Protein 2BV6 (pdb70)

Structure (mmCIF, N/CA/C/O backbone):
data_2BV6
#
_entry.id   2BV6
#
_cell.length_a   119.800
_cell.length_b   119.800
_cell.length_c   62.300
_cell.angle_alpha   90.00
_cell.angle_beta   90.00
_cell.angle_gamma   120.00
#
_symmetry.space_group_name_H-M   'P 61 2 2'
#
loop_
_entity.id
_entity.type
_entity.pdbx_description
1 polymer 'HTH-TYPE TRANSCRIPTIONAL REGULATOR MGRA'
2 non-polymer 'SULFATE ION'
3 water water
#
loop_
_atom_site.group_PDB
_atom_site.id
_atom_site.type_symbol
_atom_site.label_atom_id
_atom_site.label_alt_id
_atom_site.label_comp_id
_atom_site.label_asym_id
_atom_site.label_entity_id
_atom_site.label_seq_id
_atom_site.pdbx_PDB_ins_code
_atom_site.Cartn_x
_atom_site.Cartn_y
_atom_site.Cartn_z
_atom_site.occupancy
_atom_site.B_iso_or_equiv
_atom_site.auth_seq_id
_atom_site.auth_comp_id
_atom_site.a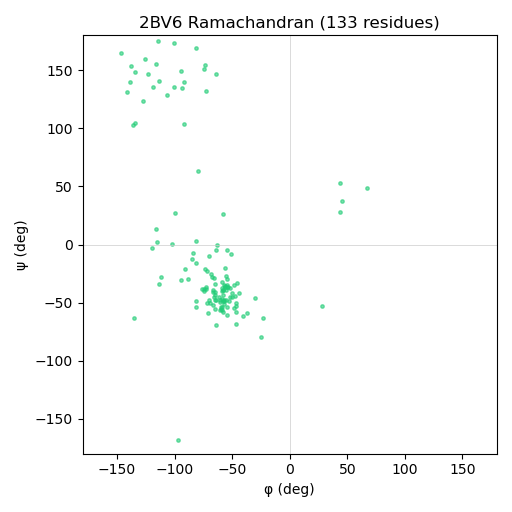uth_asym_id
_atom_site.auth_atom_id
_atom_site.pdbx_PDB_model_num
ATOM 9 N N . ASN A 1 5 ? 83.583 -17.969 -0.782 1.00 129.22 6 ASN A N 1
ATOM 10 C CA . ASN A 1 5 ? 83.776 -17.037 0.313 1.00 124.35 6 ASN A CA 1
ATOM 11 C C . ASN A 1 5 ? 82.936 -15.818 -0.023 1.00 120.82 6 ASN A C 1
ATOM 12 O O . ASN A 1 5 ? 83.180 -15.154 -1.031 1.00 120.28 6 ASN A O 1
ATOM 17 N N . LEU A 1 6 ? 81.937 -15.535 0.808 1.00 116.93 7 LEU A N 1
ATOM 18 C CA . LEU A 1 6 ? 81.072 -14.387 0.569 1.00 113.73 7 LEU A CA 1
ATOM 19 C C . LEU A 1 6 ? 81.708 -13.094 1.050 1.00 112.76 7 LEU A C 1
ATOM 20 O O . LEU A 1 6 ? 81.268 -12.005 0.685 1.00 112.99 7 LEU A O 1
ATOM 25 N N . LYS A 1 7 ? 82.739 -13.210 1.879 1.00 112.82 8 LYS A N 1
ATOM 26 C CA . LYS A 1 7 ? 83.435 -12.022 2.346 1.00 113.44 8 LYS A CA 1
ATOM 27 C C . LYS A 1 7 ? 84.139 -11.482 1.107 1.00 113.62 8 LYS A C 1
ATOM 28 O O . LYS A 1 7 ? 84.402 -10.283 0.995 1.00 114.15 8 LYS A O 1
ATOM 34 N N . GLU A 1 8 ? 84.414 -12.391 0.171 1.00 113.14 9 GLU A N 1
ATOM 35 C CA . GLU A 1 8 ? 85.076 -12.062 -1.087 1.00 111.68 9 GLU A CA 1
ATOM 36 C C . GLU A 1 8 ? 84.084 -11.559 -2.120 1.00 108.19 9 GLU A C 1
ATOM 37 O O . GLU A 1 8 ? 84.474 -11.115 -3.202 1.00 108.99 9 GLU A O 1
ATOM 43 N N . GLN A 1 9 ? 82.801 -11.641 -1.793 1.00 103.48 10 GLN A N 1
ATOM 44 C CA . GLN A 1 9 ? 81.770 -11.198 -2.714 1.00 98.10 10 GLN A CA 1
ATOM 45 C C . GLN A 1 9 ? 81.387 -9.744 -2.509 1.00 95.18 10 GLN A C 1
ATOM 46 O O . GLN A 1 9 ? 80.681 -9.402 -1.558 1.00 94.48 10 GLN A O 1
ATOM 52 N N . LEU A 1 10 ? 81.872 -8.896 -3.411 1.00 90.85 11 LEU A N 1
ATOM 53 C CA . LEU A 1 10 ? 81.590 -7.468 -3.366 1.00 86.71 11 LEU A CA 1
ATOM 54 C C . LEU A 1 10 ? 80.097 -7.224 -3.272 1.00 83.11 11 LEU A C 1
ATOM 55 O O . LEU A 1 10 ? 79.636 -6.388 -2.488 1.00 80.94 11 LEU A O 1
ATOM 60 N N . CYS A 1 11 ? 79.346 -7.948 -4.090 1.00 79.15 12 CYS A N 1
ATOM 61 C CA . CYS A 1 11 ? 77.916 -7.795 -4.079 1.00 76.42 12 CYS A CA 1
ATOM 62 C C . CYS A 1 11 ? 77.387 -7.886 -2.663 1.00 76.90 12 CYS A C 1
ATOM 63 O O . CYS A 1 11 ? 76.576 -7.058 -2.255 1.00 79.13 12 CYS A O 1
ATOM 66 N N . PHE A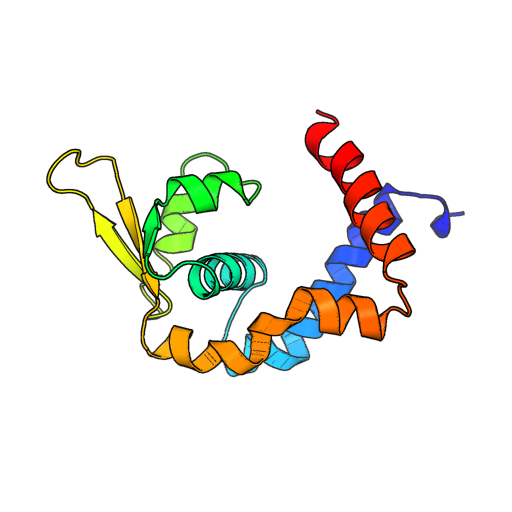 1 12 ? 77.862 -8.870 -1.905 1.00 76.84 13 PHE A N 1
ATOM 67 C CA . PHE A 1 12 ? 77.420 -9.040 -0.525 1.00 75.75 13 PHE A CA 1
ATOM 68 C C . PHE A 1 12 ? 78.032 -7.985 0.380 1.00 76.25 13 PHE A C 1
ATOM 69 O O . PHE A 1 12 ? 77.371 -7.471 1.281 1.00 74.20 13 PHE A O 1
ATOM 77 N N . SER A 1 13 ? 79.294 -7.657 0.127 1.00 75.83 14 SER A N 1
ATOM 78 C CA . SER A 1 13 ? 80.009 -6.654 0.921 1.00 76.43 14 SER A CA 1
ATOM 79 C C . SER A 1 13 ? 79.330 -5.283 0.882 1.00 74.94 14 SER A C 1
ATOM 80 O O . SER A 1 13 ? 79.034 -4.704 1.933 1.00 73.71 14 SER A O 1
ATOM 83 N N . LEU A 1 14 ? 79.086 -4.772 -0.325 1.00 74.85 15 LEU A N 1
ATOM 84 C CA . LEU A 1 14 ? 78.424 -3.477 -0.504 1.00 74.42 15 LEU A CA 1
ATOM 85 C C . LEU A 1 14 ? 77.042 -3.470 0.122 1.00 73.96 15 LEU A C 1
ATOM 86 O O . LEU A 1 14 ? 76.711 -2.612 0.950 1.00 75.30 15 LEU A O 1
ATOM 91 N N . TYR A 1 15 ? 76.235 -4.434 -0.296 1.00 73.40 16 TYR A N 1
ATOM 92 C CA . TYR A 1 15 ? 74.885 -4.575 0.210 1.00 71.34 16 TYR A CA 1
ATOM 93 C C . TYR A 1 15 ? 74.863 -4.517 1.726 1.00 71.09 16 TYR A C 1
ATOM 94 O O . TYR A 1 15 ? 74.147 -3.717 2.324 1.00 69.20 16 TYR A O 1
ATOM 103 N N . ASN A 1 16 ? 75.658 -5.380 2.343 1.00 69.57 17 ASN A N 1
ATOM 104 C CA . ASN A 1 16 ? 75.708 -5.455 3.790 1.00 69.76 17 ASN A CA 1
ATOM 105 C C . ASN A 1 16 ? 76.282 -4.248 4.498 1.00 67.78 17 ASN A C 1
ATOM 106 O O . ASN A 1 16 ? 75.761 -3.837 5.540 1.00 67.76 17 ASN A O 1
ATOM 111 N N . ALA A 1 17 ? 77.354 -3.685 3.954 1.00 65.77 18 ALA A N 1
ATOM 112 C CA . ALA A 1 17 ? 77.960 -2.515 4.568 1.00 64.06 18 ALA A CA 1
ATOM 113 C C . ALA A 1 17 ? 76.886 -1.435 4.733 1.00 64.87 18 ALA A C 1
ATOM 114 O O . ALA A 1 17 ? 76.568 -1.008 5.855 1.00 63.20 18 ALA A O 1
ATOM 116 N N . GLN A 1 18 ? 76.322 -1.009 3.606 1.00 65.45 19 GLN A N 1
ATOM 117 C CA . GLN A 1 18 ? 75.280 0.003 3.609 1.00 66.83 19 GLN A CA 1
ATOM 118 C C . GLN A 1 18 ? 74.163 -0.444 4.535 1.00 70.70 19 GLN A C 1
ATOM 119 O O . GLN A 1 18 ? 73.771 0.272 5.456 1.00 69.83 19 GLN A O 1
ATOM 125 N N . ARG A 1 19 ? 73.667 -1.649 4.294 1.00 74.69 20 ARG A N 1
ATOM 126 C CA . ARG A 1 19 ? 72.584 -2.203 5.091 1.00 78.54 20 ARG A CA 1
ATOM 127 C C . ARG A 1 19 ? 72.857 -2.033 6.584 1.00 76.80 20 ARG A C 1
ATOM 128 O O . ARG A 1 19 ? 71.980 -1.632 7.353 1.00 75.84 20 ARG A O 1
ATOM 136 N N . GLN A 1 20 ? 74.088 -2.324 6.984 1.00 74.83 21 GLN A N 1
ATOM 137 C CA . GLN A 1 20 ? 74.484 -2.199 8.380 1.00 71.97 21 GLN A CA 1
ATOM 138 C C . GLN A 1 20 ? 74.452 -0.759 8.860 1.00 69.42 21 GLN A C 1
ATOM 139 O O . GLN A 1 20 ? 73.784 -0.436 9.848 1.00 67.90 21 GLN A O 1
ATOM 145 N N . VAL A 1 21 ? 75.178 0.103 8.152 1.00 67.89 22 VAL A N 1
ATOM 146 C CA . VAL A 1 21 ? 75.235 1.513 8.504 1.00 66.66 22 VAL A CA 1
ATOM 147 C C . VAL A 1 21 ? 73.831 2.116 8.603 1.00 66.40 22 VAL A C 1
ATOM 148 O O . VAL A 1 21 ? 73.572 2.965 9.462 1.00 65.59 22 VAL A O 1
ATOM 152 N N . ASN A 1 22 ? 72.919 1.689 7.732 1.00 66.86 23 ASN A N 1
ATOM 153 C CA . ASN A 1 22 ? 71.574 2.234 7.796 1.00 69.63 23 ASN A CA 1
ATOM 154 C C . ASN A 1 22 ? 70.913 1.704 9.046 1.00 72.72 23 ASN A C 1
ATOM 155 O O . ASN A 1 22 ? 70.317 2.466 9.809 1.00 72.97 23 ASN A O 1
ATOM 160 N N . ARG A 1 23 ? 71.018 0.394 9.247 1.00 75.73 24 ARG A N 1
ATOM 161 C CA . ARG A 1 23 ? 70.442 -0.250 10.420 1.00 77.81 24 ARG A CA 1
ATOM 162 C C . ARG A 1 23 ? 70.795 0.557 11.668 1.00 78.15 24 ARG A C 1
ATOM 163 O O . ARG A 1 23 ? 69.919 1.024 12.401 1.00 77.18 24 ARG A O 1
ATOM 171 N N . TYR A 1 24 ? 72.092 0.724 11.891 1.00 78.18 25 TYR A N 1
ATOM 172 C CA . TYR A 1 24 ? 72.581 1.464 13.037 1.00 78.63 25 TYR A CA 1
ATOM 173 C C . TYR A 1 24 ? 71.845 2.774 13.228 1.00 78.93 25 TYR A C 1
ATOM 174 O O . TYR A 1 24 ? 71.100 2.953 14.194 1.00 78.50 25 TYR A O 1
ATOM 183 N N . TYR A 1 25 ? 72.064 3.688 12.290 1.00 79.20 26 TYR A N 1
ATOM 184 C CA . TYR A 1 25 ? 71.451 5.004 12.332 1.00 78.47 26 TYR A CA 1
ATOM 185 C C . TYR A 1 25 ? 69.950 4.991 12.411 1.00 79.41 26 TYR A C 1
ATOM 186 O O . TYR A 1 25 ? 69.353 5.838 13.069 1.00 78.84 26 TYR A O 1
ATOM 195 N N . SER A 1 26 ? 69.325 4.034 11.747 1.00 81.99 27 SER A N 1
ATOM 196 C CA . SER A 1 26 ? 67.882 3.990 11.788 1.00 86.04 27 SER A CA 1
ATOM 197 C C . SER A 1 26 ? 67.413 3.861 13.235 1.00 88.57 27 SER A C 1
ATOM 198 O O . SER A 1 26 ? 66.442 4.506 13.640 1.00 88.40 27 SER A O 1
ATOM 201 N N . ASN A 1 27 ? 68.124 3.048 14.016 1.00 90.46 28 ASN A N 1
ATOM 202 C CA . ASN A 1 27 ? 67.785 2.839 15.425 1.00 92.46 28 ASN A CA 1
ATOM 203 C C . ASN A 1 27 ? 68.303 3.948 16.335 1.00 92.00 28 ASN A C 1
ATOM 204 O O . ASN A 1 27 ? 67.542 4.539 17.094 1.00 91.85 28 ASN A O 1
ATOM 209 N N . LYS A 1 28 ? 69.599 4.230 16.258 1.00 93.50 29 LYS A N 1
ATOM 210 C CA . LYS A 1 28 ? 70.194 5.257 17.101 1.00 94.61 29 LYS A CA 1
ATOM 211 C C . LYS A 1 28 ? 69.616 6.662 16.976 1.00 94.39 29 LYS A C 1
ATOM 212 O O . LYS A 1 28 ? 69.584 7.401 17.958 1.00 96.92 29 LYS A O 1
ATOM 218 N N . VAL A 1 29 ? 69.158 7.041 15.788 1.00 93.47 30 VAL A N 1
ATOM 219 C CA . VAL A 1 29 ? 68.653 8.397 15.591 1.00 91.36 30 VAL A CA 1
ATOM 220 C C . VAL A 1 29 ? 67.352 8.539 14.810 1.00 91.10 30 VAL A C 1
ATOM 221 O O . VAL A 1 29 ? 66.350 9.033 15.326 1.00 88.70 30 VAL A O 1
ATOM 225 N N . PHE A 1 30 ? 67.399 8.125 13.551 1.00 91.20 31 PHE A N 1
ATOM 226 C CA . PHE A 1 30 ? 66.268 8.216 12.637 1.00 93.81 31 PHE A CA 1
ATOM 227 C C . PHE A 1 30 ? 64.885 8.131 13.274 1.00 95.74 31 PHE A C 1
ATOM 228 O O . PHE A 1 30 ? 64.022 8.945 12.959 1.00 95.99 31 PHE A O 1
ATOM 236 N N . LYS A 1 31 ? 64.672 7.169 14.172 1.00 98.39 32 LYS A N 1
ATOM 237 C CA . LYS A 1 31 ? 63.361 7.015 14.816 1.00 99.85 32 LYS A CA 1
ATOM 238 C C . LYS A 1 31 ? 62.985 8.175 15.743 1.00 97.77 32 LYS A C 1
ATOM 239 O O . LYS A 1 31 ? 61.822 8.599 15.787 1.00 98.27 32 LYS A O 1
ATOM 245 N N . LYS A 1 32 ? 63.969 8.675 16.487 1.00 96.99 33 LYS A N 1
ATOM 246 C CA . LYS A 1 32 ? 63.754 9.792 17.398 1.00 94.71 33 LYS A CA 1
ATOM 247 C C . LYS A 1 32 ? 63.133 10.945 16.615 1.00 95.47 33 LYS A C 1
ATOM 248 O O . LYS A 1 32 ? 62.382 11.746 17.169 1.00 95.28 33 LYS A O 1
ATOM 254 N N . TYR A 1 33 ? 63.452 11.016 15.320 1.00 95.13 34 TYR A N 1
ATOM 255 C CA . TYR A 1 33 ? 62.941 12.068 14.443 1.00 93.82 34 TYR A CA 1
ATOM 256 C C . TYR A 1 33 ? 62.122 11.567 13.264 1.00 93.49 34 TYR A C 1
ATOM 257 O O . TYR A 1 33 ? 61.603 12.366 12.489 1.00 92.85 34 TYR A O 1
ATOM 266 N N . ASN A 1 34 ? 62.020 10.248 13.124 1.00 92.66 35 ASN A N 1
ATOM 267 C CA . ASN A 1 34 ? 61.250 9.639 12.043 1.00 92.09 35 ASN A CA 1
ATOM 268 C C . ASN A 1 34 ? 61.886 9.900 10.672 1.00 90.23 35 ASN A C 1
ATOM 269 O O . ASN A 1 34 ? 61.205 10.301 9.726 1.00 91.05 35 ASN A O 1
ATOM 274 N N . LEU A 1 35 ? 63.190 9.654 10.565 1.00 88.08 36 LEU A N 1
ATOM 275 C CA . LEU A 1 35 ? 63.926 9.884 9.320 1.00 85.56 36 LEU A CA 1
ATOM 276 C C . LEU A 1 35 ? 64.182 8.634 8.498 1.00 82.90 36 LEU A C 1
ATOM 277 O O . LEU A 1 35 ? 63.896 7.525 8.932 1.00 85.38 36 LEU A O 1
ATOM 282 N N . THR A 1 36 ? 64.719 8.825 7.300 1.00 79.58 37 THR A N 1
ATOM 283 C CA . THR A 1 36 ? 65.071 7.705 6.439 1.00 76.29 37 THR A CA 1
ATOM 284 C C . THR A 1 36 ? 66.463 8.054 5.915 1.00 76.86 37 THR A C 1
ATOM 285 O O . THR A 1 36 ? 66.792 9.230 5.758 1.00 77.87 37 THR A O 1
ATOM 289 N N . TYR A 1 37 ? 67.291 7.047 5.668 1.00 75.04 38 TYR A N 1
ATOM 290 C CA . TYR A 1 37 ? 68.652 7.297 5.214 1.00 73.73 38 TYR A CA 1
ATOM 291 C C . TYR A 1 37 ? 68.744 8.428 4.178 1.00 72.74 38 TYR A C 1
ATOM 292 O O . TYR A 1 37 ? 69.397 9.443 4.426 1.00 71.40 38 TYR A O 1
ATOM 301 N N . PRO A 1 38 ? 68.096 8.274 3.007 1.00 69.96 39 PRO A N 1
ATOM 302 C CA . PRO A 1 38 ? 68.199 9.371 2.041 1.00 68.53 39 PRO A CA 1
ATOM 303 C C . PRO A 1 38 ? 67.810 10.732 2.622 1.00 66.48 39 PRO A C 1
ATOM 304 O O . PRO A 1 38 ? 68.541 11.706 2.453 1.00 66.34 39 PRO A O 1
ATOM 308 N N . GLN A 1 39 ? 66.675 10.806 3.305 1.00 64.31 40 GLN A N 1
ATOM 309 C CA . GLN A 1 39 ? 66.268 12.069 3.906 1.00 63.10 40 GLN A CA 1
ATOM 310 C C . GLN A 1 39 ? 67.452 12.610 4.695 1.00 62.15 40 GLN A C 1
ATOM 311 O O . GLN A 1 39 ? 67.766 13.802 4.664 1.00 61.96 40 GLN A O 1
ATOM 317 N N . PHE A 1 40 ? 68.111 11.703 5.399 1.00 61.48 41 PHE A N 1
ATOM 318 C CA . PHE A 1 40 ? 69.270 12.035 6.210 1.00 59.79 41 PHE A CA 1
ATOM 319 C C . PHE A 1 40 ? 70.354 12.642 5.323 1.00 57.84 41 PHE A C 1
ATOM 320 O O . PHE A 1 40 ? 70.929 13.675 5.648 1.00 57.16 41 PHE A O 1
ATOM 328 N N . LEU A 1 41 ? 70.621 12.001 4.195 1.00 56.23 42 LEU A N 1
ATOM 329 C CA . LEU A 1 41 ? 71.623 12.493 3.264 1.00 55.93 42 LEU A CA 1
ATOM 330 C C . LEU A 1 41 ? 71.299 13.917 2.800 1.00 56.27 42 LEU A C 1
ATOM 331 O O . LEU A 1 41 ? 72.184 14.784 2.730 1.00 55.50 42 LEU A O 1
ATOM 336 N N . VAL A 1 42 ? 70.028 14.153 2.482 1.00 56.43 43 VAL A N 1
ATOM 337 C CA . VAL A 1 42 ? 69.578 15.469 2.048 1.00 55.83 43 VAL A CA 1
ATOM 338 C C . VAL A 1 42 ? 69.916 16.499 3.121 1.00 56.41 43 VAL A C 1
ATOM 339 O O . VAL A 1 42 ? 70.515 17.534 2.833 1.00 57.29 43 VAL A O 1
ATOM 343 N N . LEU A 1 43 ? 69.537 16.216 4.361 1.00 57.92 44 LEU A N 1
ATOM 344 C CA . LEU A 1 43 ? 69.820 17.145 5.448 1.00 59.82 44 LEU A CA 1
ATOM 345 C C . LEU A 1 43 ? 71.308 17.370 5.551 1.00 59.25 44 LEU A C 1
ATOM 346 O O . LEU A 1 43 ? 71.765 18.470 5.839 1.00 59.05 44 LEU A O 1
ATOM 351 N N . THR A 1 44 ? 72.058 16.304 5.316 1.00 58.55 45 THR A N 1
ATOM 352 C CA . THR A 1 44 ? 73.501 16.363 5.387 1.00 57.53 45 THR A CA 1
ATOM 353 C C . THR A 1 44 ? 73.953 17.437 4.428 1.00 56.70 45 THR A C 1
ATOM 354 O O . THR A 1 44 ? 74.762 18.299 4.782 1.00 57.96 45 THR A O 1
ATOM 358 N N . ILE A 1 45 ? 73.426 17.386 3.208 1.00 54.53 46 ILE A N 1
ATOM 359 C CA . ILE A 1 45 ? 73.763 18.389 2.214 1.00 51.89 46 ILE A CA 1
ATOM 360 C C . ILE A 1 45 ? 73.326 19.773 2.701 1.00 52.07 46 ILE A C 1
ATOM 361 O O . ILE A 1 45 ? 74.080 20.733 2.612 1.00 52.72 46 ILE A O 1
ATOM 366 N N . LEU A 1 46 ? 72.115 19.876 3.227 1.00 51.77 47 LEU A N 1
ATOM 367 C CA . LEU A 1 46 ? 71.637 21.162 3.695 1.00 54.09 47 LEU A CA 1
ATOM 368 C C . LEU A 1 46 ? 72.367 21.702 4.900 1.00 57.89 47 LEU A C 1
ATOM 369 O O . LEU A 1 46 ? 72.423 22.922 5.092 1.00 58.19 47 LEU A O 1
ATOM 374 N N . TRP A 1 47 ? 72.911 20.815 5.731 1.00 61.66 48 TRP A N 1
ATOM 375 C CA . TRP A 1 47 ? 73.621 21.277 6.923 1.00 64.17 48 TRP A CA 1
ATOM 376 C C . TRP A 1 47 ? 74.928 21.895 6.517 1.00 66.17 48 TRP A C 1
ATOM 377 O O . TRP A 1 47 ? 75.496 22.713 7.239 1.00 65.89 48 TRP A O 1
ATOM 388 N N . ASP A 1 48 ? 75.390 21.499 5.340 1.00 70.16 49 ASP A N 1
ATOM 389 C CA . ASP A 1 48 ? 76.625 22.017 4.801 1.00 74.56 49 ASP A CA 1
ATOM 390 C C . ASP A 1 48 ? 76.342 23.287 3.988 1.00 77.13 49 ASP A C 1
ATOM 391 O O . ASP A 1 48 ? 77.188 24.178 3.921 1.00 77.14 49 ASP A O 1
ATOM 396 N N . GLU A 1 49 ? 75.149 23.379 3.395 1.00 78.57 50 GLU A N 1
ATOM 397 C CA . GLU A 1 49 ? 74.793 24.541 2.579 1.00 79.91 50 GLU A CA 1
ATOM 398 C C . GLU A 1 49 ? 73.388 25.081 2.831 1.00 76.42 50 GLU A C 1
ATOM 399 O O . GLU A 1 49 ? 72.416 24.526 2.333 1.00 73.35 50 GLU A O 1
ATOM 405 N N . SER A 1 50 ? 73.315 26.189 3.579 1.00 72.07 51 SER A N 1
ATOM 406 C CA . SER A 1 50 ? 72.058 26.844 3.977 1.00 68.22 51 SER A CA 1
ATOM 407 C C . SER A 1 50 ? 70.921 26.536 3.019 1.00 64.62 51 SER A C 1
ATOM 408 O O . SER A 1 50 ? 70.037 25.739 3.385 1.00 60.14 51 SER A O 1
ATOM 411 N N . PRO A 1 51 ? 70.857 27.218 1.844 1.00 56.83 52 PRO A N 1
ATOM 412 C CA . PRO A 1 51 ? 69.791 26.917 0.870 1.00 55.80 52 PRO A CA 1
ATOM 413 C C . PRO A 1 51 ? 70.529 26.326 -0.323 1.00 56.96 52 PRO A C 1
ATOM 414 O O . PRO A 1 51 ? 71.626 26.769 -0.673 1.00 55.63 52 PRO A O 1
ATOM 418 N N . VAL A 1 52 ? 69.963 25.312 -0.945 1.00 53.27 53 VAL A N 1
ATOM 419 C CA . VAL A 1 52 ? 70.664 24.723 -2.070 1.00 50.37 53 VAL A CA 1
ATOM 420 C C . VAL A 1 52 ? 69.712 24.409 -3.222 1.00 50.23 53 VAL A C 1
ATOM 421 O O . VAL A 1 52 ? 68.516 24.206 -3.020 1.00 49.46 53 VAL A O 1
ATOM 425 N N . ASN A 1 53 ? 70.244 24.396 -4.435 1.00 49.42 54 ASN A N 1
ATOM 426 C CA . ASN A 1 53 ? 69.438 24.098 -5.619 1.00 48.00 54 ASN A CA 1
ATOM 427 C C . ASN A 1 53 ? 69.090 22.602 -5.672 1.00 47.95 54 ASN A C 1
ATOM 428 O O . ASN A 1 53 ? 69.950 21.732 -5.489 1.00 45.92 54 ASN A O 1
ATOM 433 N N . VAL A 1 54 ? 67.827 22.296 -5.916 1.00 47.83 55 VAL A N 1
ATOM 434 C CA . VAL A 1 54 ? 67.435 20.904 -5.962 1.00 48.85 55 VAL A CA 1
ATOM 435 C C . VAL A 1 54 ? 68.366 20.076 -6.826 1.00 51.23 55 VAL A C 1
ATOM 436 O O . VAL A 1 54 ? 68.628 18.915 -6.521 1.00 53.93 55 VAL A O 1
ATOM 440 N N . LYS A 1 55 ? 68.879 20.667 -7.897 1.00 53.06 56 LYS A N 1
ATOM 441 C CA . LYS A 1 55 ? 69.763 19.946 -8.799 1.00 54.33 56 LYS A CA 1
ATOM 442 C C . LYS A 1 55 ? 70.950 19.338 -8.083 1.00 5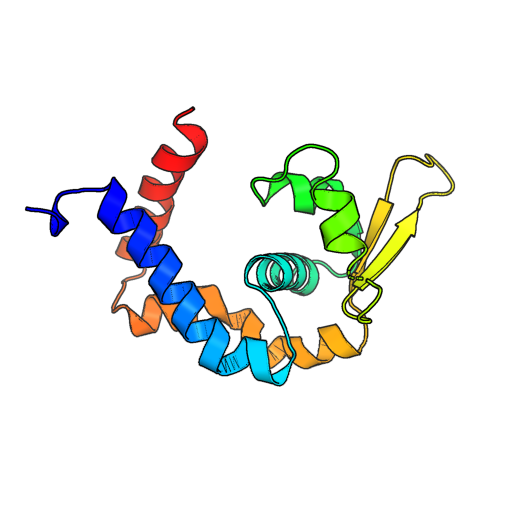6.21 56 LYS A C 1
ATOM 443 O O . LYS A 1 55 ? 71.489 18.339 -8.532 1.00 56.37 56 LYS A O 1
ATOM 449 N N . LYS A 1 56 ? 71.365 19.925 -6.968 1.00 57.62 57 LYS A N 1
ATOM 450 C CA . LYS A 1 56 ? 72.488 19.365 -6.237 1.00 59.00 57 LYS A CA 1
ATOM 451 C C . LYS A 1 56 ? 72.081 18.073 -5.526 1.00 60.11 57 LYS A C 1
ATOM 452 O O . LYS A 1 56 ? 72.868 17.128 -5.430 1.00 62.49 57 LYS A O 1
ATOM 458 N N . VAL A 1 57 ? 70.857 18.026 -5.019 1.00 59.27 58 VAL A N 1
ATOM 459 C CA . VAL A 1 57 ? 70.403 16.824 -4.358 1.00 57.58 58 VAL A CA 1
ATOM 460 C C . VAL A 1 57 ? 70.373 15.727 -5.399 1.00 57.48 58 VAL A C 1
ATOM 461 O O . VAL A 1 57 ? 70.878 14.642 -5.175 1.00 57.71 58 VAL A O 1
ATOM 465 N N . VAL A 1 58 ? 69.784 16.014 -6.551 1.00 58.17 59 VAL A N 1
ATOM 466 C CA . VAL A 1 58 ? 69.723 15.019 -7.614 1.00 58.99 59 VAL A CA 1
ATOM 467 C C . VAL A 1 58 ? 71.121 14.549 -7.989 1.00 58.62 59 VAL A C 1
ATOM 468 O O . VAL A 1 58 ? 71.316 13.385 -8.322 1.00 58.85 59 VAL A O 1
ATOM 472 N N . THR A 1 59 ? 72.095 15.448 -7.934 1.00 59.21 60 THR A N 1
ATOM 473 C CA . THR A 1 59 ? 73.455 15.076 -8.285 1.00 62.18 60 THR A CA 1
ATOM 474 C C . THR A 1 59 ? 74.137 14.192 -7.256 1.00 64.51 60 THR A C 1
ATOM 475 O O . THR A 1 59 ? 74.675 13.156 -7.607 1.00 65.94 60 THR A O 1
ATOM 479 N N . GLU A 1 60 ? 74.108 14.595 -5.991 1.00 67.24 61 GLU A N 1
AT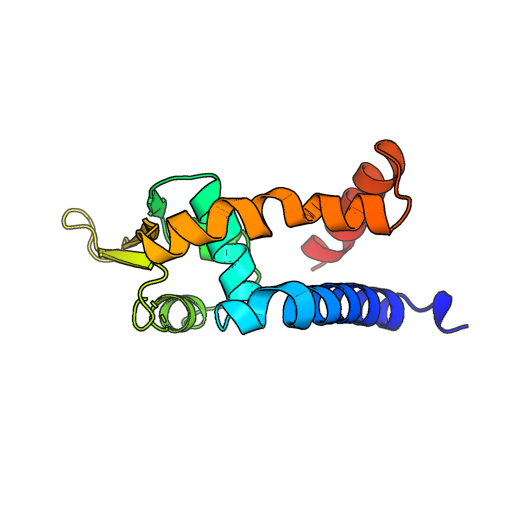OM 480 C CA . GLU A 1 60 ? 74.771 13.843 -4.936 1.00 69.19 61 GLU A CA 1
ATOM 481 C C . GLU A 1 60 ? 74.141 12.508 -4.571 1.00 70.45 61 GLU A C 1
ATOM 482 O O . GLU A 1 60 ? 74.716 11.726 -3.817 1.00 70.45 61 GLU A O 1
ATOM 488 N N . LEU A 1 61 ? 72.954 12.246 -5.085 1.00 71.46 62 LEU A N 1
ATOM 489 C CA . LEU A 1 61 ? 72.292 10.992 -4.792 1.00 75.14 62 LEU A CA 1
ATOM 490 C C . LEU A 1 61 ? 71.931 10.325 -6.097 1.00 81.53 62 LEU A C 1
ATOM 491 O O . LEU A 1 61 ? 71.883 10.974 -7.137 1.00 80.42 62 LEU A O 1
ATOM 496 N N . ALA A 1 62 ? 71.700 9.022 -6.051 1.00 86.88 63 ALA A N 1
ATOM 497 C CA . ALA A 1 62 ? 71.341 8.294 -7.260 1.00 94.91 63 ALA A CA 1
ATOM 498 C C . ALA A 1 62 ? 69.860 8.532 -7.546 1.00 98.54 63 ALA A C 1
ATOM 499 O O . ALA A 1 62 ? 69.040 7.603 -7.530 1.00 99.58 63 ALA A O 1
ATOM 501 N N . LEU A 1 63 ? 69.523 9.792 -7.803 1.00 104.07 64 LEU A N 1
ATOM 502 C CA . LEU A 1 63 ? 68.144 10.144 -8.073 1.00 108.75 64 LEU A CA 1
ATOM 503 C C . LEU A 1 63 ? 67.803 10.158 -9.554 1.00 110.59 64 LEU A C 1
ATOM 504 O O . LEU A 1 63 ? 68.545 10.694 -10.384 1.00 110.81 64 LEU A O 1
ATOM 509 N N . ASP A 1 64 ? 66.659 9.551 -9.858 1.00 112.89 65 ASP A N 1
ATOM 510 C CA . ASP A 1 64 ? 66.133 9.448 -11.211 1.00 113.60 65 ASP A CA 1
ATOM 511 C C . ASP A 1 64 ? 65.127 10.567 -11.404 1.00 112.34 65 ASP A C 1
ATOM 512 O O . ASP A 1 64 ? 65.030 11.485 -10.585 1.00 112.84 65 ASP A O 1
ATOM 517 N N . THR A 1 65 ? 64.369 10.487 -12.486 1.00 111.21 66 THR A N 1
ATOM 518 C CA . THR A 1 65 ? 63.372 11.507 -12.745 1.00 110.11 66 THR A CA 1
ATOM 519 C C . THR A 1 65 ? 62.212 11.290 -11.787 1.00 109.61 66 THR A C 1
ATOM 520 O O . THR A 1 65 ? 61.957 10.163 -11.353 1.00 109.27 66 THR A O 1
ATOM 524 N N . GLY A 1 66 ? 61.531 12.380 -11.446 1.00 108.17 67 GLY A N 1
ATOM 525 C CA . GLY A 1 66 ? 60.388 12.308 -10.557 1.00 105.77 67 GLY A CA 1
ATOM 526 C C . GLY A 1 66 ? 60.540 11.429 -9.328 1.00 103.56 67 GLY A C 1
ATOM 527 O O . GLY A 1 66 ? 59.555 10.871 -8.837 1.00 103.90 67 GLY A O 1
ATOM 528 N N . THR A 1 67 ? 61.765 11.274 -8.841 1.00 102.25 68 THR A N 1
ATOM 529 C CA . THR A 1 67 ? 61.994 10.491 -7.631 1.00 100.01 68 THR A CA 1
ATOM 530 C C . THR A 1 67 ? 62.427 11.528 -6.599 1.00 98.63 68 THR A C 1
ATOM 531 O O . THR A 1 67 ? 62.199 11.381 -5.398 1.00 99.60 68 THR A O 1
ATOM 535 N N . VAL A 1 68 ? 63.022 12.599 -7.112 1.00 96.45 69 VAL A N 1
ATOM 536 C CA . VAL A 1 68 ? 63.512 13.718 -6.319 1.00 92.46 69 VAL A CA 1
ATOM 537 C C . VAL A 1 68 ? 62.342 14.518 -5.770 1.00 89.84 69 VAL A C 1
ATOM 538 O O . VAL A 1 68 ? 62.194 14.691 -4.563 1.00 88.49 69 VAL A O 1
ATOM 542 N N . SER A 1 69 ? 61.520 15.010 -6.688 1.00 87.55 70 SER A N 1
ATOM 543 C CA . SER A 1 69 ? 60.357 15.817 -6.354 1.00 86.11 70 SER A CA 1
ATOM 544 C C . SER A 1 69 ? 59.557 15.199 -5.219 1.00 84.94 70 SER A C 1
ATOM 545 O O . SER A 1 69 ? 59.219 15.876 -4.245 1.00 85.16 70 SER A O 1
ATOM 548 N N . PRO A 1 70 ? 59.228 13.903 -5.340 1.00 80.59 71 PRO A N 1
ATOM 549 C CA . PRO A 1 70 ? 58.463 13.218 -4.299 1.00 77.82 71 PRO A CA 1
ATOM 550 C C . PRO A 1 70 ? 59.212 13.245 -2.982 1.00 74.16 71 PRO A C 1
ATOM 551 O O . PRO A 1 70 ? 58.682 13.719 -1.977 1.00 75.94 71 PRO A O 1
ATOM 555 N N . LEU A 1 71 ? 60.444 12.740 -2.985 1.00 69.72 72 LEU A N 1
ATOM 556 C CA . LEU A 1 71 ? 61.244 12.721 -1.765 1.00 64.61 72 LEU A CA 1
ATOM 557 C C . LEU A 1 71 ? 61.203 14.072 -1.053 1.00 64.25 72 LEU A C 1
ATOM 558 O O . LEU A 1 71 ? 60.880 14.142 0.137 1.00 63.96 72 LEU A O 1
ATOM 563 N N . LEU A 1 72 ? 61.508 15.144 -1.783 1.00 63.04 73 LEU A N 1
ATOM 564 C CA . LEU A 1 72 ? 61.506 16.478 -1.194 1.00 62.52 73 LEU A CA 1
ATOM 565 C C . LEU A 1 72 ? 60.122 16.928 -0.747 1.00 64.87 73 LEU A C 1
ATOM 566 O O . LEU A 1 72 ? 59.990 17.638 0.246 1.00 62.43 73 LEU A O 1
ATOM 571 N N . LYS A 1 73 ? 59.087 16.522 -1.471 1.00 68.51 74 LYS A N 1
ATOM 572 C CA . LYS A 1 73 ? 57.727 16.881 -1.078 1.00 73.38 74 LYS A CA 1
ATOM 573 C C . LYS A 1 73 ? 57.447 16.315 0.320 1.00 75.06 74 LYS A C 1
ATOM 574 O O . LYS A 1 73 ? 56.942 17.018 1.196 1.00 73.65 74 LYS A O 1
ATOM 580 N N . ARG A 1 74 ? 57.784 15.042 0.517 1.00 77.19 75 ARG A N 1
ATOM 581 C CA . ARG A 1 74 ? 57.579 14.387 1.800 1.00 78.10 75 ARG A CA 1
ATOM 582 C C . ARG A 1 74 ? 58.314 15.127 2.893 1.00 76.49 75 ARG A C 1
ATOM 583 O O . ARG A 1 74 ? 57.751 15.403 3.950 1.00 76.14 75 ARG A O 1
ATOM 599 N N . GLU A 1 76 ? 59.100 18.110 3.024 1.00 70.22 77 GLU A N 1
ATOM 600 C CA . GLU A 1 76 ? 58.489 19.400 3.258 1.00 70.12 77 GLU A CA 1
ATOM 601 C C . GLU A 1 76 ? 57.282 19.172 4.153 1.00 72.47 77 GLU A C 1
ATOM 602 O O . GLU A 1 76 ? 57.164 19.802 5.201 1.00 72.63 77 GLU A O 1
ATOM 608 N N . GLN A 1 77 ? 56.399 18.258 3.752 1.00 75.73 78 GLN A N 1
ATOM 609 C CA . GLN A 1 77 ? 55.202 17.928 4.538 1.00 78.63 78 GLN A CA 1
ATOM 610 C C . GLN A 1 77 ? 55.547 17.735 6.007 1.00 79.46 78 GLN A C 1
ATOM 611 O O . GLN A 1 77 ? 54.759 18.052 6.885 1.00 78.80 78 GLN A O 1
ATOM 617 N N . VAL A 1 78 ? 56.741 17.222 6.265 1.00 80.52 79 VAL A N 1
ATOM 618 C CA . VAL A 1 78 ? 57.192 16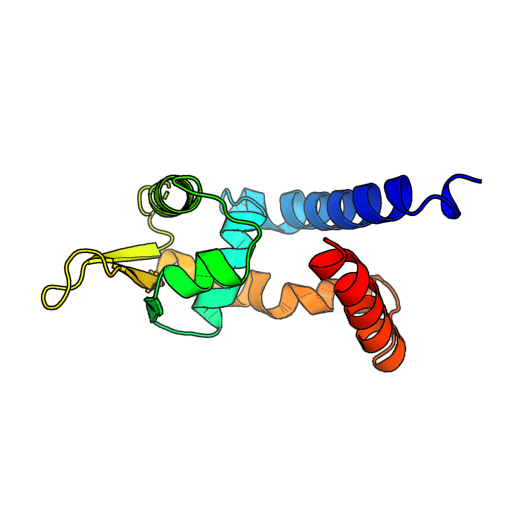.967 7.621 1.00 82.23 79 VAL A CA 1
ATOM 619 C C . VAL A 1 78 ? 58.121 18.064 8.171 1.00 81.36 79 VAL A C 1
ATOM 620 O O . VAL A 1 78 ? 58.954 17.812 9.045 1.00 83.25 79 V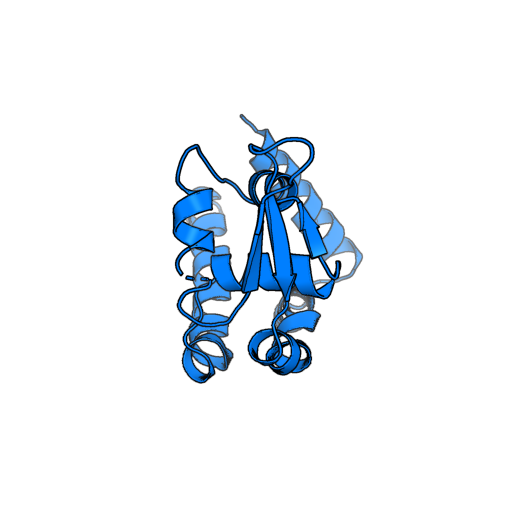AL A O 1
ATOM 624 N N . ASP A 1 79 ? 57.972 19.282 7.665 1.00 81.74 80 ASP A N 1
ATOM 625 C CA . ASP A 1 79 ? 58.784 20.413 8.114 1.00 81.61 80 ASP A CA 1
ATOM 626 C C . ASP A 1 79 ? 60.288 20.142 8.260 1.00 80.53 80 ASP A C 1
ATOM 627 O O . ASP A 1 79 ? 60.935 20.645 9.172 1.00 80.78 80 ASP A O 1
ATOM 632 N N . LEU A 1 80 ? 60.853 19.346 7.364 1.00 77.42 81 LEU A N 1
ATOM 633 C CA . LEU A 1 80 ? 62.284 19.074 7.428 1.00 73.53 81 LEU A CA 1
ATOM 634 C C . LEU A 1 80 ? 63.029 20.045 6.516 1.00 69.09 81 LEU A C 1
ATOM 635 O O . LEU A 1 80 ? 64.180 20.406 6.768 1.00 67.51 81 LEU A O 1
ATOM 640 N N . ILE A 1 81 ? 62.358 20.462 5.450 1.00 64.81 82 ILE A N 1
ATOM 641 C CA . ILE A 1 81 ? 62.932 21.389 4.493 1.00 60.21 82 ILE A CA 1
ATOM 642 C C . ILE A 1 81 ? 61.798 22.247 3.968 1.00 59.13 82 ILE A C 1
ATOM 643 O O . ILE A 1 81 ? 60.624 21.912 4.129 1.00 57.39 82 ILE A O 1
ATOM 648 N N . LYS A 1 82 ? 62.168 23.350 3.333 1.00 57.77 83 LYS A N 1
ATOM 649 C CA . LYS A 1 82 ? 61.210 24.265 2.742 1.00 57.09 83 LYS A CA 1
ATOM 650 C C . LYS A 1 82 ? 61.666 24.442 1.309 1.00 56.43 83 LYS A C 1
ATOM 651 O O . LYS A 1 82 ? 62.816 24.816 1.059 1.00 55.94 83 LYS A O 1
ATOM 657 N N . ARG A 1 83 ? 60.781 24.149 0.367 1.00 54.15 84 ARG A N 1
ATOM 658 C CA . ARG A 1 83 ? 61.130 24.285 -1.034 1.00 52.27 84 ARG A CA 1
ATOM 659 C C . ARG A 1 83 ? 60.693 25.643 -1.527 1.00 51.04 84 ARG A C 1
ATOM 660 O O . ARG A 1 83 ? 59.723 26.218 -1.035 1.00 53.05 84 ARG A O 1
ATOM 668 N N . GLU A 1 84 ? 61.425 26.169 -2.492 1.00 47.23 85 GLU A N 1
ATOM 669 C CA . GLU A 1 84 ? 61.107 27.469 -3.045 1.00 42.46 85 GLU A CA 1
ATOM 670 C C . GLU A 1 84 ? 61.362 27.404 -4.541 1.00 42.73 85 GLU A C 1
ATOM 671 O O . GLU A 1 84 ? 62.403 26.911 -4.980 1.00 41.33 85 GLU A O 1
ATOM 677 N N . ARG A 1 85 ? 60.400 27.871 -5.327 1.00 40.35 86 ARG A N 1
ATOM 678 C CA . ARG A 1 85 ? 60.543 27.836 -6.773 1.00 38.51 86 ARG A CA 1
ATOM 679 C C . ARG A 1 85 ? 60.949 29.217 -7.258 1.00 38.78 86 ARG A C 1
ATOM 680 O O . ARG A 1 85 ? 60.409 30.215 -6.805 1.00 39.34 86 ARG A O 1
ATOM 688 N N . SER A 1 86 ? 61.915 29.284 -8.158 1.00 40.49 87 SER A N 1
ATOM 689 C CA . SER A 1 86 ? 62.364 30.570 -8.657 1.00 42.92 87 SER A CA 1
ATOM 690 C C . SER A 1 86 ? 61.295 31.339 -9.428 1.00 47.81 87 SER A C 1
ATOM 691 O O . SER A 1 86 ? 60.443 30.758 -10.098 1.00 47.48 87 SER A O 1
ATOM 694 N N . GLU A 1 87 ? 61.350 32.661 -9.313 1.00 52.88 88 GLU A N 1
ATOM 695 C CA . GLU A 1 87 ? 60.443 33.554 -10.021 1.00 56.92 88 GLU A CA 1
ATOM 696 C C . GLU A 1 87 ? 61.125 33.906 -11.340 1.00 53.51 88 GLU A C 1
ATOM 697 O O . GLU A 1 87 ? 60.473 34.328 -12.289 1.00 54.28 88 GLU A O 1
ATOM 703 N N . VAL A 1 88 ? 62.446 33.736 -11.387 1.00 50.73 89 VAL A N 1
ATOM 704 C CA . VAL A 1 88 ? 63.196 34.032 -12.589 1.00 47.01 89 VAL A CA 1
ATOM 705 C C . VAL A 1 88 ? 63.098 32.874 -13.569 1.00 45.27 89 VAL A C 1
ATOM 706 O O . VAL A 1 88 ? 62.866 33.096 -14.741 1.00 45.13 89 VAL A O 1
ATOM 710 N N . ASP A 1 89 ? 63.327 31.646 -13.124 1.00 44.48 90 ASP A N 1
ATOM 711 C CA . ASP A 1 89 ? 63.137 30.500 -14.018 1.00 45.19 90 ASP A CA 1
ATOM 712 C C . ASP A 1 89 ? 62.356 29.499 -13.173 1.00 45.94 90 ASP A C 1
ATOM 713 O O . ASP A 1 89 ? 62.901 28.849 -12.282 1.00 45.06 90 ASP A O 1
ATOM 718 N N . GLN A 1 90 ? 61.068 29.392 -13.476 1.00 46.41 91 GLN A N 1
ATOM 719 C CA . GLN A 1 90 ? 60.165 28.559 -12.714 1.00 46.84 91 GLN A CA 1
ATOM 720 C C . GLN A 1 90 ? 60.392 27.076 -12.679 1.00 46.57 91 GLN A C 1
ATOM 721 O O . GLN A 1 90 ? 59.628 26.363 -12.019 1.00 46.26 91 GLN A O 1
ATOM 727 N N . ARG A 1 91 ? 61.416 26.583 -13.369 1.00 45.03 92 ARG A N 1
ATOM 728 C CA . ARG A 1 91 ? 61.671 25.155 -13.257 1.00 44.22 92 ARG A CA 1
ATOM 729 C C . ARG A 1 91 ? 62.844 24.937 -12.323 1.00 42.60 92 ARG A C 1
ATOM 730 O O . ARG A 1 91 ? 63.241 23.812 -12.050 1.00 44.46 92 ARG A O 1
ATOM 738 N N . GLU A 1 92 ? 63.382 26.034 -11.807 1.00 42.83 93 GLU A N 1
ATOM 739 C CA . GLU A 1 92 ? 64.462 25.964 -10.842 1.00 44.49 93 GLU A CA 1
ATOM 740 C C . GLU A 1 92 ? 63.814 25.954 -9.458 1.00 43.46 93 GLU A C 1
ATOM 741 O O . GLU A 1 92 ? 62.834 26.671 -9.218 1.00 44.23 93 GLU A O 1
ATOM 747 N N . VAL A 1 93 ? 64.348 25.137 -8.550 1.00 43.24 94 VAL A N 1
ATOM 748 C CA . VAL A 1 93 ? 63.807 25.042 -7.195 1.00 41.36 94 VAL A CA 1
ATOM 749 C C . VAL A 1 93 ? 64.934 24.977 -6.178 1.00 41.74 94 VAL A C 1
ATOM 750 O O . VAL A 1 93 ? 65.955 24.322 -6.408 1.00 40.90 94 VAL A O 1
ATOM 754 N N . PHE A 1 94 ? 64.755 25.668 -5.059 1.00 42.68 95 PHE A N 1
ATOM 755 C CA . PHE A 1 94 ? 65.760 25.670 -4.014 1.00 46.28 95 PHE A CA 1
ATOM 756 C C . PHE A 1 94 ? 65.186 25.042 -2.782 1.00 48.98 95 PHE A C 1
ATOM 757 O O . PHE A 1 94 ? 63.976 25.052 -2.575 1.00 49.44 95 PHE A O 1
ATOM 765 N N . ILE A 1 95 ? 66.088 24.527 -1.956 1.00 52.05 96 ILE A N 1
ATOM 766 C CA . ILE A 1 95 ? 65.757 23.852 -0.714 1.00 52.60 96 ILE A CA 1
ATOM 767 C C . ILE A 1 95 ? 66.368 24.590 0.471 1.00 51.14 96 ILE A C 1
ATOM 768 O O . ILE A 1 95 ? 67.539 24.975 0.432 1.00 50.78 96 ILE A O 1
ATOM 773 N N . HIS A 1 96 ? 65.567 24.765 1.518 1.00 51.50 97 HIS A N 1
ATOM 774 C CA . HIS A 1 96 ? 65.987 25.441 2.749 1.00 51.21 97 HIS A CA 1
ATOM 775 C C . HIS A 1 96 ? 65.821 24.566 3.996 1.00 52.88 97 HIS A C 1
ATOM 776 O O . HIS A 1 96 ? 64.880 23.765 4.093 1.00 54.43 97 HIS A O 1
ATOM 783 N N . LEU A 1 97 ? 66.727 24.737 4.955 1.00 54.68 98 LEU A N 1
ATOM 784 C CA . LEU A 1 97 ? 66.635 24.025 6.226 1.00 54.57 98 LEU A CA 1
ATOM 785 C C . LEU A 1 97 ? 65.498 24.686 6.988 1.00 56.75 98 LEU A C 1
ATOM 786 O O . LEU A 1 97 ? 65.173 25.851 6.747 1.00 55.71 98 LEU A O 1
ATOM 791 N N . THR A 1 98 ? 64.874 23.940 7.890 1.00 59.88 99 THR A N 1
ATOM 792 C CA . THR A 1 98 ? 63.802 24.497 8.697 1.00 62.68 99 THR A CA 1
ATOM 793 C C . THR A 1 98 ? 64.362 24.472 10.108 1.00 65.40 99 THR A C 1
ATOM 794 O O . THR A 1 98 ? 65.466 23.962 10.326 1.00 63.79 99 THR A O 1
ATOM 798 N N . ASP A 1 99 ? 63.636 25.027 11.072 1.00 68.90 100 ASP A N 1
ATOM 799 C CA . ASP A 1 99 ? 64.149 24.999 12.434 1.00 71.50 100 ASP A CA 1
ATOM 800 C C . ASP A 1 99 ? 64.230 23.564 12.931 1.00 70.39 100 ASP A C 1
ATOM 801 O O . ASP A 1 99 ? 65.207 23.181 13.573 1.00 70.80 100 ASP A O 1
ATOM 806 N N . LYS A 1 100 ? 63.218 22.764 12.613 1.00 70.62 101 LYS A N 1
ATOM 807 C CA . LYS A 1 100 ? 63.224 21.369 13.020 1.00 71.28 101 LYS A CA 1
ATOM 808 C C . LYS A 1 100 ? 64.491 20.674 12.529 1.00 72.89 101 LYS A C 1
ATOM 809 O O . LYS A 1 100 ? 65.164 19.971 13.283 1.00 72.39 101 LYS A O 1
ATOM 815 N N . SER A 1 101 ? 64.809 20.871 11.255 1.00 74.45 102 SER A N 1
ATOM 816 C CA . SER A 1 101 ? 65.991 20.251 10.673 1.00 74.95 102 SER A CA 1
ATOM 817 C C . SER A 1 101 ? 67.266 20.920 11.162 1.00 75.69 102 SER A C 1
ATOM 818 O O . SER A 1 101 ? 68.341 20.335 11.101 1.00 76.48 102 SER A O 1
ATOM 821 N N . GLU A 1 102 ? 67.150 22.147 11.648 1.00 77.22 103 GLU A N 1
ATOM 822 C CA . GLU A 1 102 ? 68.317 22.848 12.157 1.00 80.05 103 GLU A CA 1
ATOM 823 C C . GLU A 1 102 ? 68.672 22.177 13.483 1.00 80.45 103 GLU A C 1
ATOM 824 O O . GLU A 1 102 ? 69.849 21.984 13.826 1.00 79.55 103 GLU A O 1
ATOM 830 N N . THR A 1 103 ? 67.623 21.812 14.214 1.00 79.43 104 THR A N 1
ATOM 831 C CA . THR A 1 103 ? 67.748 21.151 15.501 1.00 79.20 104 THR A CA 1
ATOM 832 C C . THR A 1 103 ? 68.523 19.838 15.386 1.00 76.92 104 THR A C 1
ATOM 833 O O . THR A 1 103 ? 69.507 19.618 16.094 1.00 77.70 104 THR A O 1
ATOM 837 N N . ILE A 1 104 ? 68.076 18.967 14.494 1.00 75.35 105 ILE A N 1
ATOM 838 C CA . ILE A 1 104 ? 68.733 17.692 14.306 1.00 74.87 105 ILE A CA 1
ATOM 839 C C . ILE A 1 104 ? 70.231 17.808 13.973 1.00 76.70 105 ILE A C 1
ATOM 840 O O . ILE A 1 104 ? 70.990 16.861 14.177 1.00 78.38 105 ILE A O 1
ATOM 845 N N . ARG A 1 105 ? 70.660 18.968 13.487 1.00 78.47 106 ARG A N 1
ATOM 846 C CA . ARG A 1 105 ? 72.056 19.154 13.084 1.00 80.40 106 ARG A CA 1
ATOM 847 C C . ARG A 1 105 ? 73.138 18.480 13.930 1.00 82.97 106 ARG A C 1
ATOM 848 O O . ARG A 1 105 ? 73.914 17.677 13.413 1.00 82.89 106 ARG A O 1
ATOM 856 N N . PRO A 1 106 ? 73.209 18.800 15.238 1.00 88.50 107 PRO A N 1
ATOM 857 C CA . PRO A 1 106 ? 74.218 18.214 16.134 1.00 90.14 107 PRO A CA 1
ATOM 858 C C . PRO A 1 106 ? 74.223 16.689 16.189 1.00 92.43 107 PRO A C 1
ATOM 859 O O . PRO A 1 106 ? 75.281 16.064 16.281 1.00 91.88 107 PRO A O 1
ATOM 863 N N . GLU A 1 107 ? 73.042 16.093 16.123 1.00 95.63 108 GLU A N 1
ATOM 864 C CA . GLU A 1 107 ? 72.939 14.651 16.174 1.00 99.79 108 GLU A CA 1
ATOM 865 C C . GLU A 1 107 ? 73.539 13.888 14.988 1.00 101.35 108 GLU A C 1
ATOM 866 O O . GLU A 1 107 ? 74.265 12.912 15.188 1.00 102.46 108 GLU A O 1
ATOM 872 N N . LEU A 1 108 ? 73.273 14.326 13.761 1.00 101.70 109 LEU A N 1
ATOM 873 C CA . LEU A 1 108 ? 73.782 13.590 12.602 1.00 101.73 109 LEU A CA 1
ATOM 874 C C . LEU A 1 108 ? 74.807 14.244 11.682 1.00 100.00 109 LEU A C 1
ATOM 875 O O . LEU A 1 108 ? 75.202 13.642 10.681 1.00 99.86 109 LEU A O 1
ATOM 880 N N . SER A 1 109 ? 75.244 15.457 11.994 1.00 99.67 110 SER A N 1
ATOM 881 C CA . SER A 1 109 ? 76.199 16.130 11.121 1.00 98.42 110 SER A CA 1
ATOM 882 C C . SER A 1 109 ? 77.568 15.452 11.063 1.00 98.27 110 SER A C 1
ATOM 883 O O . SER A 1 109 ? 78.257 15.531 10.043 1.00 99.23 110 SER A O 1
ATOM 886 N N . ASN A 1 110 ? 77.945 14.776 12.145 1.00 97.35 111 ASN A N 1
ATOM 887 C CA . ASN A 1 110 ? 79.237 14.087 12.238 1.00 96.47 111 ASN A CA 1
ATOM 888 C C . ASN A 1 110 ? 79.255 12.670 11.637 1.00 95.03 111 ASN A C 1
ATOM 889 O O . ASN A 1 110 ? 80.319 12.078 11.445 1.00 93.92 111 ASN A O 1
ATOM 894 N N . ALA A 1 111 ? 78.063 12.150 11.358 1.00 92.67 112 ALA A N 1
ATOM 895 C CA . ALA A 1 111 ? 77.832 10.810 10.809 1.00 89.63 112 ALA A CA 1
ATOM 896 C C . ALA A 1 111 ? 78.919 10.073 10.026 1.00 88.22 112 ALA A C 1
ATOM 897 O O . ALA A 1 111 ? 79.359 9.007 10.447 1.00 87.35 112 ALA A O 1
ATOM 899 N N . SER A 1 112 ? 79.343 10.602 8.884 1.00 88.37 113 SER A N 1
ATOM 900 C CA . SER A 1 112 ? 80.352 9.896 8.099 1.00 89.74 113 SER A CA 1
ATOM 901 C C . SER A 1 112 ? 81.626 9.558 8.874 1.00 92.87 113 SER A C 1
ATOM 902 O O . SER A 1 112 ? 82.513 8.873 8.359 1.00 93.33 113 SER A O 1
ATOM 905 N N . ASP A 1 113 ? 81.716 10.025 10.115 1.00 95.05 114 ASP A N 1
ATOM 906 C CA . ASP A 1 113 ? 82.883 9.730 10.935 1.00 96.78 114 ASP A CA 1
ATOM 907 C C . ASP A 1 113 ? 82.537 8.857 12.126 1.00 95.31 114 ASP A C 1
ATOM 908 O O . ASP A 1 113 ? 83.347 8.030 12.540 1.00 94.07 114 ASP A O 1
ATOM 913 N N . LYS A 1 114 ? 81.342 9.038 12.682 1.00 94.12 115 LYS A N 1
ATOM 914 C CA . LYS A 1 114 ? 80.918 8.185 13.782 1.00 92.27 115 LYS A CA 1
ATOM 915 C C . LYS A 1 114 ? 81.157 6.803 13.192 1.00 89.96 115 LYS A C 1
ATOM 916 O O . LYS A 1 114 ? 81.593 5.878 13.871 1.00 92.28 115 LYS A O 1
ATOM 922 N N . VAL A 1 115 ? 80.875 6.698 11.897 1.00 87.73 116 VAL A N 1
ATOM 923 C CA . VAL A 1 115 ? 81.049 5.472 11.139 1.00 84.08 116 VAL A CA 1
ATOM 924 C C . VAL A 1 115 ? 82.522 5.100 11.100 1.00 85.72 116 VAL A C 1
ATOM 925 O O . VAL A 1 115 ? 82.935 4.129 11.722 1.00 84.19 116 VAL A O 1
ATOM 929 N N . ALA A 1 116 ? 83.310 5.887 10.378 1.00 86.07 117 ALA A N 1
ATOM 930 C CA . ALA A 1 116 ? 84.746 5.637 10.242 1.00 88.03 117 ALA A CA 1
ATOM 931 C C . ALA A 1 116 ? 85.433 5.263 11.559 1.00 88.78 117 ALA A C 1
ATOM 932 O O . ALA A 1 116 ? 86.283 4.366 11.593 1.00 88.59 117 ALA A O 1
ATOM 934 N N . SER A 1 117 ? 85.076 5.953 12.638 1.00 90.78 118 SER A N 1
ATOM 935 C CA . SER A 1 117 ? 85.671 5.660 13.933 1.00 92.31 118 SER A CA 1
ATOM 936 C C . SER A 1 117 ? 85.179 4.298 14.412 1.00 94.05 118 SER A C 1
ATOM 937 O O . SER A 1 117 ? 85.975 3.442 14.791 1.00 95.13 118 SER A O 1
ATOM 940 N N . ALA A 1 118 ? 83.865 4.095 14.374 1.00 95.36 119 ALA A N 1
ATOM 941 C CA . ALA A 1 118 ? 83.274 2.834 14.807 1.00 96.50 119 ALA A CA 1
ATOM 942 C C . ALA A 1 118 ? 83.708 1.665 13.928 1.00 97.94 119 ALA A C 1
ATOM 943 O O . ALA A 1 118 ? 83.373 0.518 14.210 1.00 98.89 119 ALA A O 1
ATOM 945 N N . SER A 1 119 ? 84.454 1.955 12.865 1.00 99.37 120 SER A N 1
ATOM 946 C CA . SER A 1 119 ? 84.928 0.913 11.956 1.00 101.36 120 SER A CA 1
ATOM 947 C C . SER A 1 119 ? 86.445 0.795 11.953 1.00 102.55 120 SER A C 1
ATOM 948 O O . SER A 1 119 ? 87.019 0.143 11.079 1.00 102.87 120 SER A O 1
ATOM 951 N N . SER A 1 120 ? 87.094 1.423 12.929 1.00 103.34 121 SER A N 1
ATOM 952 C CA . SER A 1 120 ? 88.549 1.388 13.025 1.00 104.01 121 SER A CA 1
ATOM 953 C C . SER A 1 120 ? 89.158 1.601 11.651 1.00 103.41 121 SER A C 1
ATOM 954 O O . SER A 1 120 ? 89.965 0.796 11.179 1.00 103.27 121 SER A O 1
ATOM 957 N N . LEU A 1 121 ? 88.741 2.684 11.007 1.00 104.71 122 LEU A N 1
ATOM 958 C CA . LEU A 1 121 ? 89.241 3.036 9.689 1.00 105.76 122 LEU A CA 1
ATOM 959 C C . LEU A 1 121 ? 90.188 4.220 9.834 1.00 106.26 122 LEU A C 1
ATOM 960 O O . LEU A 1 121 ? 89.850 5.227 10.450 1.00 107.29 122 LEU A O 1
ATOM 965 N N . SER A 1 122 ? 91.382 4.089 9.275 1.00 107.24 123 SER A N 1
ATOM 966 C CA . SER A 1 122 ? 92.371 5.151 9.355 1.00 108.05 123 SER A CA 1
ATOM 967 C C . SER A 1 122 ? 92.086 6.209 8.302 1.00 110.06 123 SER A C 1
ATOM 968 O O . SER A 1 122 ? 91.267 6.002 7.407 1.00 108.95 123 SER A O 1
ATOM 971 N N . GLN A 1 123 ? 92.777 7.339 8.412 1.00 111.59 124 GLN A N 1
ATOM 972 C CA . GLN A 1 123 ? 92.616 8.445 7.474 1.00 113.81 1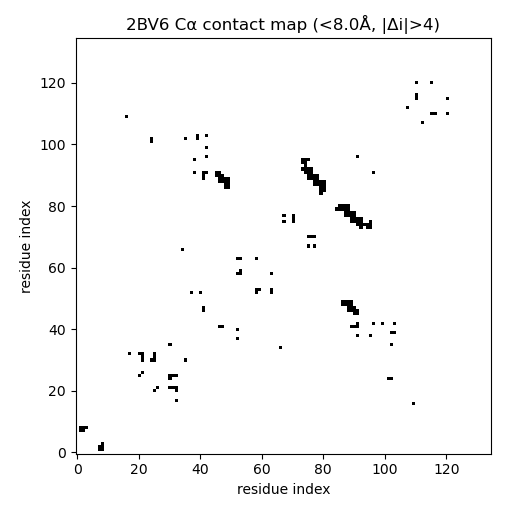24 GLN A CA 1
ATOM 973 C C . GLN A 1 123 ? 92.913 7.972 6.060 1.00 113.62 124 GLN A C 1
ATOM 974 O O . GLN A 1 123 ? 92.246 8.368 5.106 1.00 114.29 124 GLN A O 1
ATOM 980 N N . ASP A 1 124 ? 93.923 7.118 5.943 1.00 114.21 125 ASP A N 1
ATOM 981 C CA . ASP A 1 124 ? 94.352 6.574 4.659 1.00 114.20 125 ASP A CA 1
ATOM 982 C C . ASP A 1 124 ? 93.382 5.516 4.147 1.00 112.26 125 ASP A C 1
ATOM 983 O O . ASP A 1 124 ? 93.099 5.447 2.947 1.00 112.30 125 ASP A O 1
ATOM 988 N N . GLU A 1 125 ? 92.890 4.690 5.070 1.00 109.16 126 GLU A N 1
ATOM 989 C CA . GLU A 1 125 ? 91.943 3.624 4.751 1.00 105.04 126 GLU A CA 1
ATOM 990 C C . GLU A 1 125 ? 90.631 4.220 4.248 1.00 99.79 126 GLU A C 1
ATOM 991 O O . GLU A 1 125 ? 90.088 3.787 3.227 1.00 99.79 126 GLU A O 1
ATOM 997 N N . VAL A 1 126 ? 90.128 5.216 4.973 1.00 95.45 127 VAL A N 1
ATOM 998 C CA . VAL A 1 126 ? 88.893 5.884 4.595 1.00 89.99 127 VAL A CA 1
ATOM 999 C C . VAL A 1 126 ? 89.041 6.469 3.196 1.00 89.74 127 VAL A C 1
ATOM 1000 O O . VAL A 1 126 ? 88.176 6.276 2.341 1.00 88.99 127 VAL A O 1
ATOM 1004 N N . LYS A 1 127 ? 90.144 7.177 2.969 1.00 89.24 128 LYS A N 1
ATOM 1005 C CA . LYS A 1 127 ? 90.410 7.788 1.667 1.00 90.35 128 LYS A CA 1
ATOM 1006 C C . LYS A 1 127 ? 90.359 6.754 0.556 1.00 88.96 128 LYS A C 1
ATOM 1007 O O . LYS A 1 127 ? 89.867 7.029 -0.542 1.00 89.40 128 LYS A O 1
ATOM 1013 N N . GLU A 1 128 ? 90.886 5.566 0.843 1.00 86.50 129 GLU A N 1
ATOM 1014 C CA . GLU A 1 128 ? 90.921 4.496 -0.143 1.00 83.80 129 GLU A CA 1
ATOM 1015 C C . GLU A 1 128 ? 89.558 3.838 -0.329 1.00 82.23 129 GLU A C 1
ATOM 1016 O O . GLU A 1 128 ? 89.173 3.483 -1.454 1.00 79.34 129 GLU A O 1
ATOM 1022 N N . LEU A 1 129 ? 88.831 3.680 0.776 1.00 80.19 130 LEU A N 1
ATOM 1023 C CA . LEU A 1 129 ? 87.497 3.092 0.724 1.00 78.31 130 LEU A CA 1
ATOM 1024 C C . LEU A 1 129 ? 86.667 3.977 -0.195 1.00 78.14 130 LEU A C 1
ATOM 1025 O O . LEU A 1 129 ? 86.119 3.507 -1.201 1.00 78.63 130 LEU A O 1
ATOM 1030 N N . ASN A 1 130 ? 86.602 5.260 0.147 1.00 78.87 131 ASN A N 1
ATOM 1031 C CA . ASN A 1 130 ? 85.876 6.232 -0.656 1.00 80.53 131 ASN A CA 1
ATOM 1032 C C . ASN A 1 130 ? 86.377 6.183 -2.099 1.00 81.69 131 ASN A C 1
ATOM 1033 O O . ASN A 1 130 ? 85.608 6.354 -3.042 1.00 81.08 131 ASN A O 1
ATOM 1038 N N . ARG A 1 131 ? 87.670 5.935 -2.266 1.00 81.03 132 ARG A N 1
ATOM 1039 C CA . ARG A 1 131 ? 88.265 5.872 -3.599 1.00 81.44 132 ARG A CA 1
ATOM 1040 C C . ARG A 1 131 ? 87.738 4.671 -4.379 1.00 80.87 132 ARG A C 1
ATOM 1041 O O . ARG A 1 131 ? 87.275 4.791 -5.522 1.00 78.82 132 ARG A O 1
ATOM 1049 N N . LEU A 1 132 ? 87.823 3.507 -3.750 1.00 80.58 133 LEU A N 1
ATOM 1050 C CA . LEU A 1 132 ? 87.364 2.280 -4.374 1.00 80.66 133 LEU A CA 1
ATOM 1051 C C . LEU A 1 132 ? 85.875 2.401 -4.676 1.00 78.98 133 LEU A C 1
ATOM 1052 O O . LEU A 1 132 ? 85.429 2.130 -5.797 1.00 78.44 133 LEU A O 1
ATOM 1057 N N . LEU A 1 133 ? 85.113 2.824 -3.671 1.00 78.70 134 LEU A N 1
ATOM 1058 C CA . LEU A 1 133 ? 83.679 3.005 -3.841 1.00 78.34 134 LEU A CA 1
ATOM 1059 C C . LEU A 1 133 ? 83.434 3.931 -5.028 1.00 79.36 134 LEU A C 1
ATOM 1060 O O . LEU A 1 133 ? 82.481 3.745 -5.793 1.00 79.15 134 LEU A O 1
ATOM 1065 N N . GLY A 1 134 ? 84.308 4.923 -5.180 1.00 80.41 135 GLY A N 1
ATOM 1066 C CA . GLY A 1 134 ? 84.175 5.851 -6.280 1.00 82.49 135 GLY A CA 1
ATOM 1067 C C . GLY A 1 134 ? 84.177 5.093 -7.590 1.00 85.23 135 GLY A C 1
ATOM 1068 O O . GLY A 1 134 ? 83.316 5.310 -8.451 1.00 84.20 135 GLY A O 1
ATOM 1069 N N . LYS A 1 135 ? 85.143 4.189 -7.735 1.00 85.88 136 LYS A N 1
ATOM 1070 C CA . LYS A 1 135 ? 85.263 3.396 -8.951 1.00 88.04 136 LYS A CA 1
ATOM 1071 C C . LYS A 1 135 ? 83.996 2.601 -9.213 1.00 87.36 136 LYS A C 1
ATOM 1072 O O . LYS A 1 135 ? 83.563 2.458 -10.363 1.00 86.60 136 LYS A O 1
ATOM 1078 N N . VAL A 1 136 ? 83.410 2.079 -8.138 1.00 86.37 137 VAL A N 1
ATOM 1079 C CA . VAL A 1 136 ? 82.182 1.289 -8.230 1.00 84.63 137 VAL A CA 1
ATOM 1080 C C . VAL A 1 136 ? 81.039 2.166 -8.731 1.00 82.54 137 VAL A C 1
ATOM 1081 O O . VAL A 1 136 ? 80.247 1.761 -9.588 1.00 81.37 137 VAL A O 1
ATOM 1085 N N . ILE A 1 137 ? 80.972 3.375 -8.183 1.00 82.21 138 ILE A N 1
ATOM 1086 C CA . ILE A 1 137 ? 79.935 4.329 -8.522 1.00 81.38 138 ILE A CA 1
ATOM 1087 C C . ILE A 1 137 ? 79.866 4.689 -9.997 1.00 83.57 138 ILE A C 1
ATOM 1088 O O . ILE A 1 137 ? 78.832 4.496 -10.632 1.00 83.87 138 ILE A O 1
ATOM 1093 N N . HIS A 1 138 ? 80.960 5.198 -10.550 1.00 86.36 139 HIS A N 1
ATOM 1094 C CA . HIS A 1 138 ? 80.976 5.581 -11.960 1.00 89.36 139 HIS A CA 1
ATOM 1095 C C . HIS A 1 138 ? 81.215 4.383 -12.861 1.00 91.57 139 HIS A C 1
ATOM 1096 O O . HIS A 1 138 ? 81.303 4.527 -14.080 1.00 92.61 139 HIS A O 1
ATOM 1103 N N . ALA A 1 139 ? 81.312 3.202 -12.256 1.00 93.03 140 ALA A N 1
ATOM 1104 C CA . ALA A 1 139 ? 81.549 1.965 -12.995 1.00 94.68 140 ALA A CA 1
ATOM 1105 C C . ALA A 1 139 ? 80.594 1.752 -14.173 1.00 96.60 140 ALA A C 1
ATOM 1106 O O . ALA A 1 139 ? 80.782 0.832 -14.968 1.00 95.75 140 ALA A O 1
ATOM 1108 N N . PHE A 1 140 ? 79.570 2.592 -14.294 1.00 99.65 141 PHE A N 1
ATOM 1109 C CA . PHE A 1 140 ? 78.625 2.446 -15.394 1.00 103.58 141 PHE A CA 1
ATOM 1110 C C . PHE A 1 140 ? 78.273 3.794 -16.013 1.00 104.60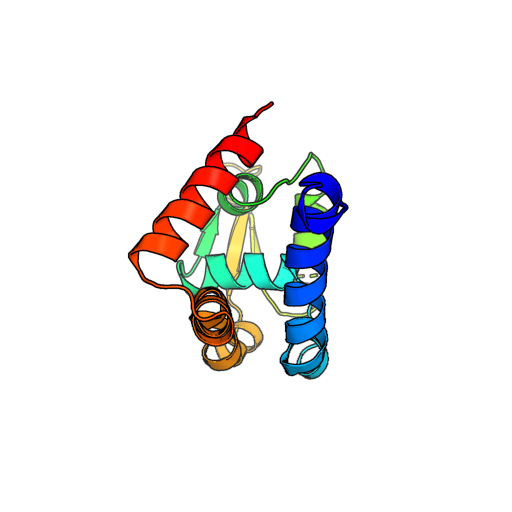 141 PHE A C 1
ATOM 1111 O O . PHE A 1 140 ? 77.226 3.848 -16.695 1.00 105.65 141 PHE A O 1
#

Nearest PDB structures (foldseek):
  2bv6-assembly1_A-2  TM=1.007E+00  e=9.247E-23  Staphylococcus aureus
  3s2w-assembly1_A  TM=7.538E-01  e=3.649E-06  Methanosarcina mazei Go1
  3s2w-assembly4_H  TM=7.420E-01  e=2.218E-06  Methanosarcina mazei Go1
  4mnu-assembly1_B  TM=7.980E-01  e=2.084E-05  Listeria monocytogenes EGD-e
  5e1w-assembly1_A  TM=7.835E-01  e=3.884E-05  Dehalococcoides mccartyi CBDB1

Solvent-accessible surface area: 9734 Å² total

Secondary structure (DSSP, 8-state):
--TT-HHHHHHHHHHHHHHHHIIIIIHHHT--HHHHHHHHHHHHSSEEEHHHHHHHTT--TTTHHHHHH--TTSSEEEEE-SSSTT-EEEEE-HHHHHHHHHHTTHHHHHHHHTT--HHHHHHHHHHHHHHHTT-

Sequence (135 aa):
NLKEQLCFSLYNAQRQVNRYYSNKVFKKYNLTYPQFLVLTILWDESPVNVKKVVTELALDTGTVSPLLKREQVDLIKRERSEVDQREVFIHLTDKSETIRPELSNASDKVASASSLSQDEVKELNRLLGKVIHAF

B-factor: mean 80.07, std 21.85, range [28.01, 182.67]

Foldseek 3Di:
DCCPVVVNVVVVVVVVLQVVCVPVPCVVLVHHVLLLVVLLVCLVPAKAKLVVSVVVDVDDPPPSVVSVVVVVSQQWDKDADPVDRVIIMIGGGVSSVVCCVVPNCSVVVSCVVVVADPVRSVVVVVVVVCVVVVD

CATH classification: 1.10.10.10

Organism: Staphylococcus aureus (NCBI:txid1280)

Radius of gyration: 16.55 Å; Cα contacts (8 Å, |Δi|>4): 105; chains: 1; bounding box: 39×51×33 Å

InterPro domains:
  IPR000835 MarR-type HTH domain [PS50995] (8-139)
  IPR000835 MarR-type HTH domain [SM00347] (29-127)
  IPR023187 Transcriptional regulator MarR-type, conserved site [PS01117] (68-102)
  IPR036388 Winged helix-like DNA-binding domain superfamily [G3DSA:1.10.10.10] (2-143)
  IPR036390 Winged helix DNA-binding domain superfamily [SSF46785] (6-138)
  IPR039422 Transcription regulators MarR/SlyA-like [PTHR33164] (8-140)
  IPR055166 Transcriptional regulator SarA/SarZ/Rot-like, helix-turn-helix domain [PF22381] (28-105)